Protein AF-A0A537TMB9-F1 (afdb_monomer_lite)

Foldseek 3Di:
DADQDVPQWFDDDDDQDPCQFVCVVPPPPGRDGDPVSVVVRVVVSVQRSCVVVDDVPDDDDDPDDDDDPPDWDKDWDWDADPVGTPDIDIDTGDDDDPVVVVVVVVVVVVVD

Sequence (112 aa):
MREPQVGTEGILQRIVTEELSADRWGNRGVHVLSTPGLAVLFEQASIEALQDFLEPGEFTVGTELHVHHLALLEFEVEARDEAGPVGKGSHVRAVLDRARFDRGVERRRIRG

Structure (mmCIF, N/CA/C/O backbone):
data_AF-A0A537TMB9-F1
#
_entry.id   AF-A0A537TMB9-F1
#
loop_
_atom_site.group_PDB
_atom_site.id
_atom_site.type_symbol
_atom_site.label_atom_id
_atom_site.label_alt_id
_atom_site.label_comp_id
_atom_site.label_asym_id
_atom_site.label_entity_id
_atom_site.label_seq_id
_atom_site.pdbx_PDB_ins_code
_atom_site.Cartn_x
_atom_site.Cartn_y
_atom_site.Cartn_z
_atom_site.occupancy
_atom_site.B_iso_or_equiv
_atom_site.auth_seq_id
_atom_site.auth_comp_id
_atom_site.auth_asym_id
_atom_site.auth_atom_id
_atom_site.pdbx_PDB_model_num
ATOM 1 N N . MET A 1 1 ? -14.278 -2.710 23.078 1.00 84.56 1 MET A N 1
ATOM 2 C CA . MET A 1 1 ? -14.724 -2.131 21.800 1.00 84.56 1 MET A CA 1
ATOM 3 C C . MET A 1 1 ? -16.159 -2.539 21.545 1.00 84.56 1 MET A C 1
ATOM 5 O O . MET A 1 1 ? -16.545 -3.646 21.921 1.00 84.56 1 MET A O 1
ATOM 9 N N . ARG A 1 2 ? -16.942 -1.666 20.916 1.00 90.81 2 ARG A N 1
ATOM 10 C CA . ARG A 1 2 ? -18.241 -2.019 20.332 1.00 90.81 2 ARG A CA 1
ATOM 11 C C . ARG A 1 2 ? -18.030 -2.843 19.061 1.00 90.81 2 ARG A C 1
ATOM 13 O O . ARG A 1 2 ? -16.983 -2.756 18.427 1.00 90.81 2 ARG A O 1
ATOM 20 N N . GLU A 1 3 ? -19.013 -3.662 18.706 1.00 89.94 3 GLU A N 1
ATOM 21 C CA . GLU A 1 3 ? -18.930 -4.524 17.524 1.00 89.94 3 GLU A CA 1
ATOM 22 C C . GLU A 1 3 ? -19.178 -3.710 16.236 1.00 89.94 3 GLU A C 1
ATOM 24 O O . GLU A 1 3 ? -20.210 -3.034 16.147 1.00 89.94 3 GLU A O 1
ATOM 29 N N . PRO A 1 4 ? -18.260 -3.744 15.247 1.00 89.31 4 PRO A N 1
ATOM 30 C CA . PRO A 1 4 ? -18.481 -3.133 13.940 1.00 89.31 4 PRO A CA 1
ATOM 31 C C . PRO A 1 4 ? -19.653 -3.781 13.206 1.00 89.31 4 PRO A C 1
ATOM 33 O O . PRO A 1 4 ? -19.835 -4.998 13.250 1.00 89.31 4 PRO A O 1
ATOM 36 N N . GLN A 1 5 ? -20.443 -2.978 12.497 1.00 89.94 5 GLN A N 1
ATOM 37 C CA . GLN A 1 5 ? -21.531 -3.510 11.682 1.00 89.94 5 GLN A CA 1
ATOM 38 C C . GLN A 1 5 ? -20.990 -4.053 10.354 1.00 89.94 5 GLN A C 1
ATOM 40 O O . GLN A 1 5 ? -19.991 -3.575 9.817 1.00 89.94 5 GLN A O 1
ATOM 45 N N . VAL A 1 6 ? -21.669 -5.051 9.783 1.00 89.44 6 VAL A N 1
ATOM 46 C CA . VAL A 1 6 ? -21.355 -5.511 8.423 1.00 89.44 6 VAL A CA 1
ATOM 47 C C . VAL A 1 6 ? -21.477 -4.327 7.462 1.00 89.44 6 VAL A C 1
ATOM 49 O O . VAL A 1 6 ? -22.523 -3.683 7.404 1.00 89.44 6 VAL A O 1
ATOM 52 N N . GLY A 1 7 ? -20.409 -4.062 6.708 1.00 86.81 7 GLY A N 1
ATOM 53 C CA . GLY A 1 7 ? -20.325 -2.922 5.794 1.00 86.81 7 GLY A CA 1
ATOM 54 C C . GLY A 1 7 ? -19.639 -1.682 6.372 1.00 86.81 7 GLY A C 1
ATOM 55 O O . GLY A 1 7 ? -19.539 -0.689 5.661 1.00 86.81 7 GLY A O 1
ATOM 56 N N . THR A 1 8 ? -19.143 -1.719 7.614 1.00 87.19 8 THR A N 1
ATOM 57 C CA . THR A 1 8 ? -18.223 -0.691 8.118 1.00 87.19 8 THR A CA 1
ATOM 58 C C . THR A 1 8 ? -17.003 -0.582 7.201 1.00 87.19 8 THR A C 1
ATOM 60 O O . THR A 1 8 ? -16.376 -1.588 6.865 1.00 87.19 8 THR A O 1
ATOM 63 N N . GLU A 1 9 ? -16.664 0.645 6.813 1.00 84.88 9 GLU A N 1
ATOM 64 C CA . GLU A 1 9 ? -15.587 0.942 5.875 1.00 84.88 9 GLU A CA 1
ATOM 65 C C . GLU A 1 9 ? -14.716 2.076 6.418 1.00 84.88 9 GLU A C 1
ATOM 67 O O . GLU A 1 9 ? -15.216 3.035 7.002 1.00 84.88 9 GLU A O 1
ATOM 72 N N . GLY A 1 10 ? -13.408 1.962 6.196 1.00 83.50 10 GLY A N 1
ATOM 73 C CA . GLY A 1 10 ? -12.461 3.060 6.332 1.00 83.50 10 GLY A CA 1
ATOM 74 C C . GLY A 1 10 ? -11.843 3.324 4.968 1.00 83.50 10 GLY A C 1
ATOM 75 O O . GLY A 1 10 ? -11.289 2.413 4.350 1.00 83.50 10 GLY A O 1
ATOM 76 N N . ILE A 1 11 ? -11.961 4.558 4.480 1.00 81.12 11 ILE A N 1
ATOM 77 C CA . ILE A 1 11 ? -11.450 4.951 3.166 1.00 81.12 11 ILE A CA 1
ATOM 78 C C . ILE A 1 11 ? -10.303 5.924 3.360 1.00 81.12 11 ILE A C 1
ATOM 80 O O . ILE A 1 11 ? -10.496 7.059 3.781 1.00 81.12 11 ILE A O 1
ATOM 84 N N . LEU A 1 12 ? -9.118 5.514 2.920 1.00 77.00 12 LEU A N 1
ATOM 85 C CA . LEU A 1 12 ? -7.941 6.362 2.953 1.00 77.00 12 LEU A CA 1
ATOM 86 C C . LEU A 1 12 ? -7.423 6.636 1.543 1.00 77.00 12 LEU A C 1
ATOM 88 O O . LEU A 1 12 ? -6.972 5.735 0.838 1.00 77.00 12 LEU A O 1
ATOM 92 N N . GLN A 1 13 ? -7.420 7.909 1.152 1.00 80.94 13 GLN A N 1
ATOM 93 C CA . GLN A 1 13 ? -6.790 8.376 -0.082 1.00 80.94 13 GLN A CA 1
ATOM 94 C C . GLN A 1 13 ? -5.595 9.264 0.243 1.00 80.94 13 GLN A C 1
ATOM 96 O O . GLN A 1 13 ? -5.698 10.198 1.043 1.00 80.94 13 GLN A O 1
ATOM 101 N N . ARG A 1 14 ? -4.445 8.982 -0.371 1.00 76.06 14 ARG A N 1
ATOM 102 C CA . ARG A 1 14 ? -3.212 9.751 -0.178 1.00 76.06 14 ARG A CA 1
ATOM 103 C C . ARG A 1 14 ? -2.437 9.868 -1.482 1.00 76.06 14 ARG A C 1
ATOM 105 O O . ARG A 1 14 ? -2.382 8.930 -2.273 1.00 76.06 14 ARG A O 1
ATOM 112 N N . ILE A 1 15 ? -1.806 11.022 -1.667 1.00 81.88 15 ILE A N 1
ATOM 113 C CA . ILE A 1 15 ? -0.782 11.215 -2.693 1.00 81.88 15 ILE A CA 1
ATOM 114 C C . ILE A 1 15 ? 0.496 10.537 -2.193 1.00 81.88 15 ILE A C 1
ATOM 116 O O . ILE A 1 15 ? 0.842 10.671 -1.019 1.00 81.88 15 ILE A O 1
ATOM 120 N N . VAL A 1 16 ? 1.189 9.803 -3.066 1.00 80.56 16 VAL A N 1
ATOM 121 C CA . VAL A 1 16 ? 2.452 9.146 -2.706 1.00 80.56 16 VAL A CA 1
ATOM 122 C C . VAL A 1 16 ? 3.510 10.213 -2.438 1.00 80.56 16 VAL A C 1
ATOM 124 O O . VAL A 1 16 ? 3.875 10.972 -3.334 1.00 80.56 16 VAL A O 1
ATOM 127 N N . THR A 1 17 ? 3.998 10.254 -1.204 1.00 86.06 17 THR A N 1
ATOM 128 C CA . THR A 1 17 ? 5.099 11.116 -0.770 1.00 86.06 17 THR A CA 1
ATOM 129 C C . THR A 1 17 ? 6.394 10.314 -0.628 1.00 86.06 17 THR A C 1
ATOM 131 O O . THR A 1 17 ? 6.405 9.085 -0.769 1.00 86.06 17 THR A O 1
ATOM 134 N N . GLU A 1 18 ? 7.504 10.994 -0.334 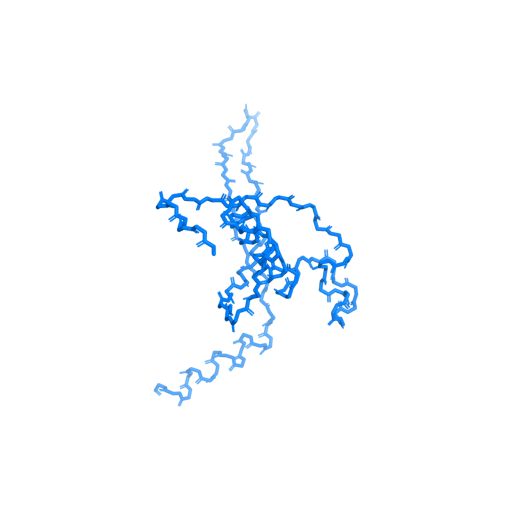1.00 88.00 18 GLU A N 1
ATOM 135 C CA . GLU A 1 18 ? 8.800 10.346 -0.115 1.00 88.00 18 GLU A CA 1
ATOM 136 C C . GLU A 1 18 ? 8.729 9.313 1.021 1.00 88.00 18 GLU A C 1
ATOM 138 O O . GLU A 1 18 ? 9.293 8.229 0.898 1.00 88.00 18 GLU A O 1
ATOM 143 N N . GLU A 1 19 ? 7.946 9.572 2.070 1.00 92.50 19 GLU A N 1
ATOM 144 C CA . GLU A 1 19 ? 7.781 8.690 3.231 1.00 92.50 19 GLU A CA 1
ATOM 145 C C . GLU A 1 19 ? 7.137 7.338 2.899 1.00 92.50 19 GLU A C 1
ATOM 147 O O . GLU A 1 19 ? 7.384 6.360 3.602 1.00 92.50 19 GLU A O 1
ATOM 152 N N . LEU A 1 20 ? 6.327 7.266 1.839 1.00 88.69 20 LEU A N 1
ATOM 153 C CA . LEU A 1 20 ? 5.663 6.035 1.388 1.00 88.69 20 LEU A CA 1
ATOM 154 C C . LEU A 1 20 ? 6.418 5.346 0.238 1.00 88.69 20 LEU A C 1
ATOM 156 O O . LEU A 1 20 ? 6.091 4.215 -0.155 1.00 88.69 20 LEU A O 1
ATOM 160 N N . SER A 1 21 ? 7.427 6.024 -0.309 1.00 86.56 21 SER A N 1
ATOM 161 C CA . SER A 1 21 ? 8.168 5.578 -1.483 1.00 86.56 21 SER A CA 1
ATOM 162 C C . SER A 1 21 ? 9.091 4.389 -1.201 1.00 86.56 21 SER A C 1
ATOM 164 O O . SER A 1 21 ? 9.459 4.102 -0.062 1.00 86.56 21 SER A O 1
ATOM 166 N N . ALA A 1 22 ? 9.488 3.676 -2.255 1.00 84.38 22 ALA A N 1
ATOM 167 C CA . ALA A 1 22 ? 10.450 2.581 -2.138 1.00 84.38 22 ALA A CA 1
ATOM 168 C C . ALA A 1 22 ? 11.866 3.061 -1.783 1.00 84.38 22 ALA A C 1
ATOM 170 O O . ALA A 1 22 ? 12.603 2.314 -1.130 1.00 84.38 22 ALA A O 1
ATOM 171 N N . ASP A 1 23 ? 12.225 4.287 -2.176 1.00 83.56 23 ASP A N 1
ATOM 172 C CA . ASP A 1 23 ? 13.506 4.931 -1.867 1.00 83.56 23 ASP A CA 1
ATOM 173 C C . ASP A 1 23 ? 13.760 5.008 -0.365 1.00 83.56 23 ASP A C 1
ATOM 175 O O . ASP A 1 23 ? 14.772 4.514 0.139 1.00 83.56 23 ASP A O 1
ATOM 179 N N . ARG A 1 24 ? 12.757 5.491 0.368 1.00 91.81 24 ARG A N 1
ATOM 180 C CA . ARG A 1 24 ? 12.777 5.594 1.824 1.00 91.81 24 ARG A CA 1
ATOM 181 C C . ARG A 1 24 ? 13.159 4.267 2.503 1.00 91.81 24 ARG A C 1
ATOM 183 O O . ARG A 1 24 ? 13.856 4.284 3.516 1.00 91.81 24 ARG A O 1
ATOM 190 N N . TRP A 1 25 ? 12.782 3.122 1.924 1.00 89.38 25 TRP A N 1
ATOM 191 C CA . TRP A 1 25 ? 13.104 1.778 2.433 1.00 89.38 25 TRP A CA 1
ATOM 192 C C . TRP A 1 25 ? 14.314 1.123 1.752 1.00 89.38 25 TRP A C 1
ATOM 194 O O . TRP A 1 25 ? 14.426 -0.102 1.708 1.00 89.38 25 TRP A O 1
ATOM 204 N N . GLY A 1 26 ? 15.235 1.932 1.228 1.00 87.31 26 GLY A N 1
ATOM 205 C CA . GLY A 1 26 ? 16.534 1.492 0.723 1.00 87.31 26 GLY A CA 1
ATOM 206 C C . GLY A 1 26 ? 16.608 1.262 -0.788 1.00 87.31 26 GLY A C 1
ATOM 207 O O . GLY A 1 26 ? 17.684 0.929 -1.284 1.00 87.31 26 GLY A O 1
ATOM 208 N N . ASN A 1 27 ? 15.524 1.471 -1.546 1.00 76.50 27 ASN A N 1
ATOM 209 C CA . ASN A 1 27 ? 15.545 1.366 -3.012 1.00 76.50 27 ASN A CA 1
ATOM 210 C C . ASN A 1 27 ? 15.910 2.715 -3.642 1.00 76.50 27 ASN A C 1
ATOM 212 O O . ASN A 1 27 ? 15.064 3.378 -4.241 1.00 76.50 27 ASN A O 1
ATOM 216 N N . ARG A 1 28 ? 17.168 3.130 -3.466 1.00 82.81 28 ARG A N 1
ATOM 217 C CA . ARG A 1 28 ? 17.628 4.494 -3.775 1.00 82.81 28 ARG A CA 1
ATOM 218 C C . ARG A 1 28 ? 17.205 4.994 -5.160 1.00 82.81 28 ARG A C 1
ATOM 220 O O . ARG A 1 28 ? 17.525 4.353 -6.159 1.00 82.81 28 ARG A O 1
ATOM 227 N N . GLY A 1 29 ? 16.521 6.140 -5.208 1.00 77.31 29 GLY A N 1
ATOM 228 C CA . GLY A 1 29 ? 16.019 6.769 -6.437 1.00 77.31 29 GLY A CA 1
ATOM 229 C C . GLY A 1 29 ? 14.702 6.202 -6.988 1.00 77.31 29 GLY A C 1
ATOM 230 O O . GLY A 1 29 ? 14.293 6.577 -8.087 1.00 77.31 29 GLY A O 1
ATOM 231 N N . VAL A 1 30 ? 14.029 5.290 -6.275 1.00 76.69 30 VAL A N 1
ATOM 232 C 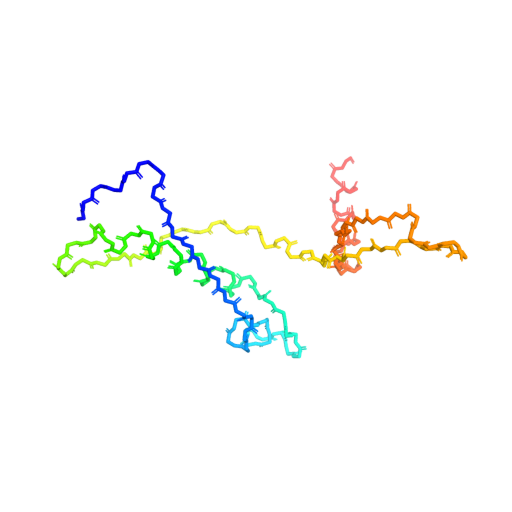CA . VAL A 1 30 ? 12.747 4.702 -6.701 1.00 76.69 30 VAL A CA 1
ATOM 233 C C . VAL A 1 30 ? 11.575 5.380 -5.978 1.00 76.69 30 VAL A C 1
ATOM 235 O O . VAL A 1 30 ? 11.181 4.996 -4.876 1.00 76.69 30 VAL A O 1
ATOM 238 N N . HIS A 1 31 ? 10.967 6.367 -6.636 1.00 81.00 31 HIS A N 1
ATOM 239 C CA . HIS A 1 31 ? 9.911 7.221 -6.070 1.00 81.00 31 HIS A CA 1
ATOM 240 C C . HIS A 1 31 ? 8.481 6.739 -6.387 1.00 81.00 31 HIS A C 1
ATOM 242 O O . HIS A 1 31 ? 7.623 7.521 -6.786 1.00 81.00 31 HIS A O 1
ATOM 248 N N . VAL A 1 32 ? 8.214 5.438 -6.230 1.00 82.06 32 VAL A N 1
ATOM 249 C CA . VAL A 1 32 ? 6.861 4.852 -6.351 1.00 82.06 32 VAL A CA 1
ATOM 250 C C . VAL A 1 32 ? 6.412 4.246 -5.025 1.00 82.06 32 VAL A C 1
ATOM 252 O O . VAL A 1 32 ? 7.252 3.957 -4.170 1.00 82.06 32 VAL A O 1
ATOM 255 N N . LEU A 1 33 ? 5.104 4.021 -4.859 1.00 84.75 33 LEU A N 1
ATOM 256 C CA . LEU A 1 33 ? 4.548 3.409 -3.650 1.00 84.75 33 LEU A CA 1
ATOM 257 C C . LEU A 1 33 ? 5.181 2.037 -3.390 1.00 84.75 33 LEU A C 1
ATOM 259 O O . LEU A 1 33 ? 5.141 1.136 -4.232 1.00 84.75 33 LEU A O 1
ATOM 263 N N 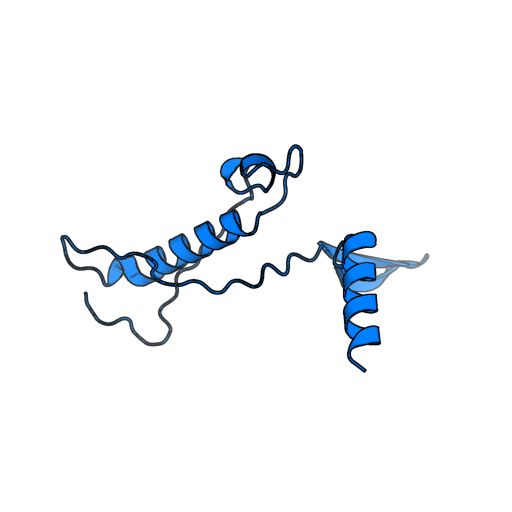. SER A 1 34 ? 5.746 1.874 -2.202 1.00 87.38 34 SER A N 1
ATOM 264 C CA . SER A 1 34 ? 6.397 0.634 -1.789 1.00 87.38 34 SER A CA 1
ATOM 265 C C . SER A 1 34 ? 5.418 -0.357 -1.164 1.00 87.38 34 SER A C 1
ATOM 267 O O . SER A 1 34 ? 4.366 0.037 -0.668 1.00 87.38 34 SER A O 1
ATOM 269 N N . THR A 1 35 ? 5.779 -1.645 -1.119 1.00 88.75 35 THR A N 1
ATOM 270 C CA . THR A 1 35 ? 4.983 -2.646 -0.386 1.00 88.75 35 THR A CA 1
ATOM 271 C C . THR A 1 35 ? 4.801 -2.271 1.091 1.00 88.75 35 THR A C 1
ATOM 273 O O . THR A 1 35 ? 3.669 -2.346 1.565 1.00 88.75 35 THR A O 1
ATOM 276 N N . PRO A 1 36 ? 5.835 -1.817 1.833 1.00 92.12 36 PRO A N 1
ATOM 277 C CA . PRO A 1 36 ? 5.618 -1.370 3.206 1.00 92.12 36 PRO A CA 1
ATOM 278 C C . PRO A 1 36 ? 4.800 -0.072 3.283 1.00 92.12 36 PRO A C 1
ATOM 280 O O . PRO A 1 36 ? 4.013 0.084 4.206 1.00 92.12 36 PRO A O 1
ATOM 283 N N . GLY A 1 37 ? 4.911 0.830 2.301 1.00 91.56 37 GLY A N 1
ATOM 284 C CA . GLY A 1 37 ? 4.031 1.999 2.193 1.00 91.56 37 GLY A CA 1
ATOM 285 C C . GLY A 1 37 ? 2.560 1.608 2.011 1.00 91.56 37 GLY A C 1
ATOM 286 O O . GLY A 1 37 ? 1.696 2.160 2.682 1.00 91.56 37 GLY A O 1
ATOM 287 N N . LEU A 1 38 ? 2.268 0.607 1.175 1.00 90.38 38 LEU A N 1
ATOM 288 C CA . LEU A 1 38 ? 0.917 0.062 1.024 1.00 90.38 38 LEU A CA 1
ATOM 289 C C . LEU A 1 38 ? 0.409 -0.579 2.325 1.00 90.38 38 LEU A C 1
ATOM 291 O O . LEU A 1 38 ? -0.742 -0.369 2.694 1.00 90.38 38 LEU A O 1
ATOM 295 N N . ALA A 1 39 ? 1.268 -1.305 3.048 1.00 92.31 39 ALA A N 1
ATOM 296 C CA . ALA A 1 39 ? 0.918 -1.868 4.352 1.00 92.31 39 ALA A CA 1
ATOM 297 C C . ALA A 1 39 ? 0.543 -0.779 5.372 1.00 92.31 39 ALA A C 1
ATOM 299 O O . ALA A 1 39 ? -0.453 -0.921 6.075 1.00 92.31 39 ALA A O 1
ATOM 300 N N . VAL A 1 40 ? 1.284 0.336 5.401 1.00 92.44 40 VAL A N 1
ATOM 301 C CA . VAL A 1 40 ? 0.952 1.502 6.238 1.00 92.44 40 VAL A CA 1
ATOM 302 C C . VAL A 1 40 ? -0.424 2.072 5.881 1.00 92.44 40 VAL A C 1
ATOM 304 O O . VAL A 1 40 ? -1.198 2.387 6.781 1.00 92.44 40 VAL A O 1
ATOM 307 N N . LEU A 1 41 ? -0.751 2.182 4.590 1.00 90.69 41 LEU A N 1
ATOM 308 C CA . LEU A 1 41 ? -2.056 2.691 4.155 1.00 90.69 41 LEU A CA 1
ATOM 309 C C . LEU A 1 41 ? -3.208 1.758 4.560 1.00 90.69 41 LEU A C 1
ATOM 311 O O . LEU A 1 41 ? -4.248 2.244 4.999 1.00 90.69 41 LEU A O 1
ATOM 315 N N . PHE A 1 42 ? -3.027 0.438 4.458 1.00 93.00 42 PHE A N 1
ATOM 316 C CA . PHE A 1 42 ? -4.031 -0.538 4.901 1.00 93.00 42 PHE A CA 1
ATOM 317 C C . PHE A 1 42 ? -4.254 -0.508 6.412 1.00 93.00 42 PHE A C 1
ATOM 319 O O . PHE A 1 42 ? -5.402 -0.553 6.855 1.00 93.00 42 PHE A O 1
ATOM 326 N N . GLU A 1 43 ? -3.186 -0.375 7.199 1.00 95.12 43 GLU A N 1
ATOM 327 C CA . GLU A 1 43 ? -3.298 -0.230 8.652 1.00 95.12 43 GLU A CA 1
ATOM 328 C C . GLU A 1 43 ? -4.082 1.040 9.013 1.00 95.12 43 GLU A C 1
ATOM 330 O O . GLU A 1 43 ? -5.032 0.990 9.788 1.00 95.12 43 GLU A O 1
ATOM 335 N N . GLN A 1 44 ? -3.746 2.178 8.396 1.00 92.69 44 GLN A N 1
ATOM 336 C CA . GLN A 1 44 ? -4.421 3.452 8.656 1.00 92.69 44 GLN A CA 1
ATOM 337 C C . GLN A 1 44 ? -5.904 3.426 8.267 1.00 92.69 44 GLN A C 1
ATOM 339 O O . GLN A 1 44 ? -6.735 3.890 9.043 1.00 92.69 44 GLN A O 1
ATOM 344 N N . ALA A 1 45 ? -6.245 2.848 7.112 1.00 90.50 45 ALA A N 1
ATOM 345 C CA . ALA A 1 45 ? -7.638 2.675 6.701 1.00 90.50 45 ALA A CA 1
ATOM 346 C C . ALA A 1 45 ? -8.412 1.760 7.669 1.00 90.50 45 ALA A C 1
ATOM 348 O O . ALA A 1 45 ? -9.563 2.034 7.997 1.00 90.50 45 ALA A O 1
ATOM 349 N N . SER A 1 46 ? -7.772 0.702 8.175 1.00 91.81 46 SER A N 1
ATOM 350 C CA . SER A 1 46 ? -8.384 -0.213 9.149 1.00 91.81 46 SER A CA 1
ATOM 351 C C . SER A 1 46 ? -8.621 0.463 10.502 1.00 91.81 46 SER A C 1
ATOM 353 O O . SER A 1 46 ? -9.667 0.261 11.113 1.00 91.81 46 SER A O 1
ATOM 355 N N . ILE A 1 47 ? -7.685 1.304 10.956 1.00 92.31 47 ILE A N 1
ATOM 356 C CA . ILE A 1 47 ? -7.861 2.130 12.158 1.00 92.31 47 ILE A CA 1
ATOM 357 C C . ILE A 1 47 ? -9.033 3.095 11.964 1.00 92.31 47 ILE A C 1
ATOM 359 O O . ILE A 1 47 ? -9.895 3.177 12.834 1.00 92.31 47 ILE A O 1
ATOM 363 N N . GLU A 1 48 ? -9.098 3.784 10.821 1.00 90.06 48 GLU A N 1
ATOM 364 C CA . GLU A 1 48 ? -10.185 4.718 10.506 1.00 90.06 48 GLU A CA 1
ATOM 365 C C . GLU A 1 48 ? -11.554 4.024 10.524 1.00 90.06 48 GLU A C 1
ATOM 367 O O . GLU A 1 48 ? -12.493 4.546 11.119 1.00 90.06 48 GLU A O 1
ATOM 372 N N . ALA A 1 49 ? -11.645 2.803 9.986 1.00 91.69 49 ALA A N 1
ATOM 373 C CA . ALA A 1 49 ? -12.866 1.996 10.020 1.00 91.69 49 ALA A CA 1
ATOM 374 C C . ALA A 1 49 ? -13.329 1.650 11.449 1.00 91.69 49 ALA A C 1
ATOM 376 O O . ALA A 1 49 ? -14.524 1.513 11.709 1.00 91.69 49 ALA A O 1
ATOM 377 N N . LEU A 1 50 ? -12.385 1.467 12.376 1.00 93.25 50 LEU A N 1
ATOM 378 C CA . LEU A 1 50 ? -12.657 1.006 13.739 1.00 93.25 50 LEU A CA 1
ATOM 379 C C . LEU A 1 50 ? -12.737 2.140 14.763 1.00 93.25 50 LEU A C 1
ATOM 381 O O . LEU A 1 50 ? -13.205 1.902 15.876 1.00 93.25 50 LEU A O 1
ATOM 385 N N . GLN A 1 51 ? -12.314 3.354 14.407 1.00 90.06 51 GLN A N 1
ATOM 386 C CA . GLN A 1 51 ? -12.157 4.476 15.334 1.00 90.06 51 GLN A CA 1
ATOM 387 C C . GLN A 1 51 ? -13.436 4.764 16.133 1.00 90.06 51 GLN A C 1
ATOM 389 O O . GLN A 1 51 ? -13.377 4.938 17.350 1.00 90.06 51 GLN A O 1
ATOM 394 N N . ASP A 1 52 ? -14.596 4.736 15.472 1.00 91.94 52 ASP A N 1
ATOM 395 C CA . ASP A 1 52 ? -15.898 5.016 16.092 1.00 91.94 52 ASP A CA 1
ATOM 396 C C . ASP A 1 52 ? -16.422 3.882 16.987 1.00 91.94 52 ASP A C 1
ATOM 398 O O . ASP A 1 52 ? -17.435 4.049 17.674 1.00 91.94 52 ASP A O 1
ATOM 402 N N . PHE A 1 53 ? -15.740 2.735 17.005 1.00 94.25 53 PHE A N 1
ATOM 403 C CA . PHE A 1 53 ? -16.092 1.548 17.785 1.00 94.25 53 PHE A CA 1
ATOM 404 C C . PHE A 1 53 ? -15.196 1.351 19.014 1.00 94.25 53 PHE A C 1
ATOM 406 O O . PHE A 1 53 ? -15.486 0.493 19.852 1.00 94.25 53 PHE A O 1
ATOM 413 N N . LEU A 1 54 ? -14.131 2.140 19.151 1.00 94.06 54 LEU A N 1
ATOM 414 C CA . LEU A 1 54 ? -13.248 2.097 20.313 1.00 94.06 54 LEU A CA 1
ATOM 415 C C . LEU A 1 54 ? -13.865 2.850 21.494 1.00 94.06 54 LEU A C 1
ATOM 417 O O . LEU A 1 54 ? -14.418 3.940 21.346 1.00 94.06 54 LEU A O 1
ATOM 421 N N . GLU A 1 55 ? -13.770 2.257 22.681 1.00 95.38 55 GLU A N 1
ATOM 422 C CA . GLU A 1 55 ? -14.135 2.919 23.931 1.00 95.38 55 GLU A CA 1
ATOM 423 C C . GLU A 1 55 ? -12.979 3.796 24.442 1.00 95.38 55 GLU A C 1
ATOM 425 O O . GLU A 1 55 ? -11.820 3.600 24.056 1.00 95.38 55 GLU A O 1
ATOM 430 N N . PRO A 1 56 ? -13.244 4.766 25.337 1.00 94.88 56 PRO A N 1
ATOM 431 C CA . PRO A 1 56 ? -12.187 5.576 25.928 1.00 94.88 56 PRO A CA 1
ATOM 432 C C . PRO A 1 56 ? -11.080 4.714 26.556 1.00 94.88 56 PRO A C 1
ATOM 434 O O . PRO A 1 56 ? -11.324 3.937 27.476 1.00 94.88 56 PRO A O 1
ATOM 437 N N . GLY A 1 57 ? -9.849 4.886 26.068 1.00 95.25 57 GLY A N 1
ATOM 438 C CA . GLY A 1 57 ? -8.675 4.136 26.525 1.00 95.25 57 GLY A CA 1
ATOM 439 C C . GLY A 1 57 ? -8.358 2.870 25.722 1.00 95.25 57 GLY A C 1
ATOM 440 O O . GLY A 1 57 ? -7.341 2.236 25.997 1.00 95.25 57 GLY A O 1
ATOM 441 N N . GLU A 1 58 ? -9.168 2.514 24.724 1.00 96.00 58 GLU A N 1
ATOM 442 C CA . GLU A 1 58 ? -8.887 1.399 23.818 1.00 96.00 58 GLU A CA 1
ATOM 443 C C . GLU A 1 58 ? -8.104 1.837 22.574 1.00 96.00 58 GLU A C 1
ATOM 445 O O . GLU A 1 58 ? -8.207 2.969 22.103 1.00 96.00 58 GLU A O 1
ATOM 450 N N . PHE A 1 59 ? -7.321 0.908 22.031 1.00 93.62 59 PHE A N 1
ATOM 451 C CA . PHE A 1 59 ? -6.593 1.050 20.774 1.00 93.62 59 PHE A CA 1
ATOM 452 C C . PHE A 1 59 ? -6.439 -0.322 20.112 1.00 93.62 59 PHE A C 1
ATOM 454 O O . PHE A 1 59 ? -6.566 -1.359 20.767 1.00 93.62 59 PHE A O 1
ATOM 461 N N . THR A 1 60 ? -6.148 -0.331 18.815 1.00 94.00 60 THR A N 1
ATOM 462 C CA . THR A 1 60 ? -5.901 -1.553 18.042 1.00 94.00 60 THR A CA 1
ATOM 463 C C . THR A 1 60 ? -4.438 -1.652 17.637 1.00 94.00 60 THR A C 1
ATOM 465 O O . THR A 1 60 ? -3.730 -0.650 17.550 1.00 94.00 60 THR A O 1
ATOM 468 N N . VAL A 1 61 ? -3.993 -2.874 17.357 1.00 95.31 61 VAL A N 1
ATOM 469 C CA . VAL A 1 61 ? -2.723 -3.146 16.682 1.00 95.31 61 VAL A CA 1
ATOM 470 C C . VAL A 1 61 ? -2.956 -4.181 15.588 1.00 95.31 61 VAL A C 1
ATOM 472 O O . VAL A 1 61 ? -3.646 -5.174 15.825 1.00 95.31 61 VAL A O 1
ATOM 475 N N . GLY A 1 62 ? -2.375 -3.976 14.408 1.00 93.12 62 GLY A N 1
ATOM 476 C CA . GLY A 1 62 ? -2.308 -5.006 13.378 1.00 93.12 62 GLY A CA 1
ATOM 477 C C . GLY A 1 62 ? -1.497 -6.214 13.856 1.00 93.12 62 GLY A C 1
ATOM 478 O O . GLY A 1 62 ? -0.355 -6.081 14.298 1.00 93.12 62 GLY A O 1
ATOM 479 N N . THR A 1 63 ? -2.084 -7.408 13.782 1.00 94.69 63 THR A N 1
ATOM 480 C CA . THR A 1 63 ? -1.428 -8.669 14.179 1.00 94.69 63 THR A CA 1
ATOM 481 C C . THR A 1 63 ? -0.959 -9.489 12.982 1.00 94.69 63 THR A C 1
ATOM 483 O O . THR A 1 63 ? -0.002 -10.254 13.093 1.00 94.69 63 THR A O 1
ATOM 486 N N . GLU A 1 64 ? -1.608 -9.320 11.832 1.00 94.19 64 GLU A N 1
ATOM 487 C CA . GLU A 1 64 ? -1.327 -10.046 10.602 1.00 94.19 64 GLU A CA 1
ATOM 488 C C . GLU A 1 64 ? -1.778 -9.220 9.397 1.00 94.19 64 GLU A C 1
ATOM 490 O O . GLU A 1 64 ? -2.825 -8.576 9.424 1.00 94.19 64 GLU A O 1
ATOM 495 N N . LEU A 1 65 ? -0.990 -9.250 8.324 1.00 88.81 65 LEU A N 1
ATOM 496 C CA . LEU A 1 65 ? -1.328 -8.586 7.075 1.00 88.81 65 LEU A CA 1
ATOM 497 C C . LEU A 1 65 ? -0.799 -9.405 5.896 1.00 88.81 65 LEU A C 1
ATOM 499 O O . LEU A 1 65 ? 0.399 -9.672 5.798 1.00 88.81 65 LEU A O 1
ATOM 503 N N . HIS A 1 66 ? -1.689 -9.759 4.971 1.00 87.50 66 HIS A N 1
ATOM 504 C CA . HIS A 1 66 ? -1.336 -10.398 3.702 1.00 87.50 66 HIS A CA 1
ATOM 505 C C . HIS A 1 66 ? -1.563 -9.414 2.566 1.00 87.50 66 HIS A C 1
ATOM 507 O O . HIS A 1 66 ? -2.697 -9.051 2.266 1.00 87.50 66 HIS A O 1
ATOM 513 N N . VAL A 1 67 ? -0.477 -8.984 1.922 1.00 79.50 67 VAL A N 1
ATOM 514 C CA . VAL A 1 67 ? -0.537 -8.001 0.835 1.00 79.50 67 VAL A CA 1
ATOM 515 C C . VAL A 1 67 ? 0.045 -8.585 -0.437 1.00 79.50 67 VAL A C 1
ATOM 517 O O . VAL A 1 67 ? 1.217 -8.960 -0.500 1.00 79.50 67 VAL A O 1
ATOM 520 N N . HIS A 1 68 ? -0.754 -8.557 -1.497 1.00 76.44 68 HIS A N 1
ATOM 521 C CA . HIS A 1 68 ? -0.251 -8.656 -2.856 1.00 76.44 68 HIS A CA 1
ATOM 522 C C . HIS A 1 68 ? -0.083 -7.239 -3.402 1.00 76.44 68 HIS A C 1
ATOM 524 O O . HIS A 1 68 ? -1.051 -6.600 -3.806 1.00 76.44 68 HIS A O 1
ATOM 530 N N . HIS A 1 69 ? 1.151 -6.727 -3.396 1.00 77.38 69 HIS A N 1
ATOM 531 C CA . HIS A 1 69 ? 1.451 -5.429 -4.004 1.00 77.38 69 HIS A CA 1
ATOM 532 C C . HIS A 1 69 ? 1.540 -5.604 -5.518 1.00 77.38 69 HIS A C 1
ATOM 534 O O . HIS A 1 69 ? 2.586 -5.969 -6.055 1.00 77.38 69 HIS A O 1
ATOM 540 N N . LEU A 1 70 ? 0.401 -5.444 -6.189 1.00 70.19 70 LEU A N 1
ATOM 541 C CA . LEU A 1 70 ? 0.250 -5.744 -7.611 1.00 70.19 70 LEU A CA 1
ATOM 542 C C . LEU A 1 70 ? 0.735 -4.620 -8.527 1.00 70.19 70 LEU A C 1
ATOM 544 O O . LEU A 1 70 ? 0.667 -4.824 -9.727 1.00 70.19 70 LEU A O 1
ATOM 548 N N . ALA A 1 71 ? 1.193 -3.480 -7.990 1.00 63.59 71 ALA A N 1
ATOM 549 C CA . ALA A 1 71 ? 1.372 -2.202 -8.689 1.00 63.59 71 ALA A CA 1
ATOM 550 C C . ALA A 1 71 ? 1.751 -2.335 -10.179 1.00 63.59 71 ALA A C 1
ATOM 552 O O . ALA A 1 71 ? 2.910 -2.524 -10.558 1.00 63.59 71 ALA A O 1
ATOM 553 N N . LEU A 1 72 ? 0.709 -2.238 -11.003 1.00 63.16 72 LEU A N 1
ATOM 554 C CA . LEU A 1 72 ? 0.747 -2.160 -12.449 1.00 63.16 72 LEU A CA 1
ATOM 555 C C . LEU A 1 72 ? 0.753 -0.673 -12.844 1.00 63.16 72 LEU A C 1
ATOM 557 O O . LEU A 1 72 ? 0.155 0.161 -12.172 1.00 63.16 72 LEU A O 1
ATOM 561 N N . LEU A 1 73 ? 1.427 -0.340 -13.937 1.00 58.06 73 LEU A N 1
ATOM 562 C CA . LEU A 1 73 ? 1.302 0.929 -14.639 1.00 58.06 73 LEU A CA 1
ATOM 563 C C . LEU A 1 73 ? -0.025 0.932 -15.407 1.00 58.06 73 LEU A C 1
ATOM 565 O O . LEU A 1 73 ? -0.217 0.085 -16.281 1.00 58.06 73 LEU A O 1
ATOM 569 N N . GLU A 1 74 ? -0.916 1.869 -15.104 1.00 61.88 74 GLU A N 1
ATOM 570 C CA . GLU A 1 74 ? -2.176 2.064 -15.826 1.00 61.88 74 GLU A CA 1
ATOM 571 C C . GLU A 1 74 ? -2.076 3.280 -16.755 1.00 61.88 74 GLU A C 1
ATOM 573 O O . GLU A 1 74 ? -1.581 4.339 -16.370 1.00 61.88 74 GLU A O 1
ATOM 578 N N . PHE A 1 75 ? -2.507 3.104 -18.001 1.00 60.62 75 PHE A N 1
ATOM 579 C CA . PHE A 1 75 ? -2.483 4.107 -19.059 1.00 60.62 75 PHE A CA 1
ATOM 580 C C . PHE A 1 75 ? -3.896 4.333 -19.577 1.00 60.62 75 PHE A C 1
ATOM 582 O O . PHE A 1 75 ? -4.578 3.372 -19.919 1.00 60.62 75 PHE A O 1
ATOM 589 N N . GLU A 1 76 ? -4.289 5.590 -19.745 1.00 60.72 76 GLU A N 1
ATOM 590 C CA . GLU A 1 76 ? -5.412 5.954 -20.608 1.00 60.72 76 GLU A CA 1
ATOM 591 C C . GLU A 1 76 ? -4.920 6.016 -22.058 1.00 60.72 76 GLU A C 1
ATOM 593 O O . GLU A 1 76 ? -3.908 6.655 -22.357 1.00 60.72 76 GLU A O 1
ATOM 598 N N . VAL A 1 77 ? -5.611 5.328 -22.965 1.00 74.44 77 VAL A N 1
ATOM 599 C CA . VAL A 1 77 ? -5.228 5.210 -24.374 1.00 74.44 77 VAL A CA 1
ATOM 600 C C . VAL A 1 77 ? -6.358 5.732 -25.249 1.00 74.44 77 VAL A C 1
ATOM 602 O O . VAL A 1 77 ? -7.519 5.369 -25.076 1.00 74.44 77 VAL A O 1
ATOM 605 N N . GLU A 1 78 ? -6.006 6.555 -26.234 1.00 85.56 78 GLU A N 1
ATOM 606 C CA . GLU A 1 78 ? -6.933 7.074 -27.234 1.00 85.56 78 GLU A CA 1
ATOM 607 C C . GLU A 1 78 ? -6.334 6.926 -28.637 1.00 85.56 78 GLU A C 1
ATOM 609 O O . GLU A 1 78 ? -5.221 7.382 -28.901 1.00 85.56 78 GLU A O 1
ATOM 614 N N . ALA A 1 79 ? -7.082 6.291 -29.539 1.00 77.50 79 ALA A N 1
ATOM 615 C CA . ALA A 1 79 ? -6.752 6.176 -30.955 1.00 77.50 79 ALA A CA 1
ATOM 616 C C . ALA A 1 79 ? -7.466 7.277 -31.751 1.00 77.50 79 ALA A C 1
ATOM 618 O O . ALA A 1 79 ? -8.631 7.572 -31.480 1.00 77.50 79 ALA A O 1
ATOM 619 N N . ARG A 1 80 ? -6.785 7.874 -32.739 1.00 93.12 80 ARG A N 1
ATOM 620 C CA . ARG A 1 80 ? -7.304 8.959 -33.591 1.00 93.12 80 ARG A CA 1
ATOM 621 C C . ARG A 1 80 ? -6.935 8.740 -35.061 1.00 93.12 80 ARG A C 1
ATOM 623 O O . ARG A 1 80 ? -5.860 8.213 -35.338 1.00 93.12 80 ARG A O 1
ATOM 630 N N . ASP A 1 81 ? -7.796 9.196 -35.965 1.00 89.69 81 ASP A N 1
ATOM 631 C CA . ASP A 1 81 ? -7.542 9.354 -37.400 1.00 89.69 81 ASP A CA 1
ATOM 632 C C . ASP A 1 81 ? -7.753 10.823 -37.835 1.00 89.69 81 ASP A C 1
ATOM 634 O O . ASP A 1 81 ? -7.866 11.718 -36.993 1.00 89.69 81 ASP A O 1
ATOM 638 N N . GLU A 1 82 ? -7.771 11.088 -39.146 1.00 86.12 82 GLU A N 1
ATOM 639 C CA . GLU A 1 82 ? -7.946 12.437 -39.710 1.00 86.12 82 GLU A CA 1
ATOM 640 C C . GLU A 1 82 ? -9.324 13.058 -39.410 1.00 86.12 82 GLU A C 1
ATOM 642 O O . GLU A 1 82 ? -9.461 14.281 -39.424 1.00 86.12 82 GLU A O 1
ATOM 647 N N . ALA A 1 83 ? -10.337 12.238 -39.116 1.00 92.62 83 ALA A N 1
ATOM 648 C CA . ALA A 1 83 ? -11.684 12.683 -38.775 1.00 92.62 83 ALA A CA 1
ATOM 649 C C . ALA A 1 83 ? -11.889 12.851 -37.258 1.00 92.62 83 ALA A C 1
ATOM 651 O O . ALA A 1 83 ? -12.797 13.577 -36.844 1.00 92.62 83 ALA A O 1
ATOM 652 N N . GLY A 1 84 ? -11.049 12.232 -36.418 1.00 76.00 84 GLY A N 1
ATOM 653 C CA . GLY A 1 84 ? -11.044 12.446 -34.970 1.00 76.00 84 GLY A CA 1
ATOM 654 C C . GLY A 1 84 ? -10.760 11.187 -34.142 1.00 76.00 84 GLY A C 1
ATOM 655 O O . GLY A 1 84 ? -10.089 10.271 -34.609 1.00 76.00 84 GLY A O 1
ATOM 656 N N . PRO A 1 85 ? -11.207 11.135 -32.868 1.00 87.88 85 PRO A N 1
ATOM 657 C CA . PRO A 1 85 ? -11.055 9.955 -32.017 1.00 87.88 85 PRO A CA 1
ATOM 658 C C . PRO A 1 85 ? -11.819 8.747 -32.558 1.00 87.88 85 PRO A C 1
ATOM 660 O O . PRO A 1 85 ? -13.030 8.801 -32.749 1.00 87.88 85 PRO A O 1
ATOM 663 N N . VAL A 1 86 ? -11.102 7.641 -32.728 1.00 92.62 86 VAL A N 1
ATOM 664 C CA . VAL A 1 86 ? -11.615 6.361 -33.236 1.00 92.62 86 VAL A CA 1
ATOM 665 C C . VAL A 1 86 ? -11.908 5.387 -32.087 1.00 92.62 86 VAL A C 1
ATOM 667 O O . VAL A 1 86 ? -12.758 4.511 -32.218 1.00 92.62 86 VAL A O 1
ATOM 670 N N . GLY A 1 87 ? -11.257 5.543 -30.928 1.00 78.06 87 GLY A N 1
ATOM 671 C CA . GLY A 1 87 ? -11.529 4.716 -29.747 1.00 78.06 87 GLY A CA 1
ATOM 672 C C . GLY A 1 87 ? -10.758 5.149 -28.502 1.00 78.06 87 GLY A C 1
ATOM 673 O O . GLY A 1 87 ? -9.728 5.811 -28.610 1.00 78.06 87 GLY A O 1
ATOM 674 N N . LYS A 1 88 ? -11.259 4.769 -27.320 1.00 80.94 88 LYS A N 1
ATOM 675 C CA . LYS A 1 88 ? -10.625 5.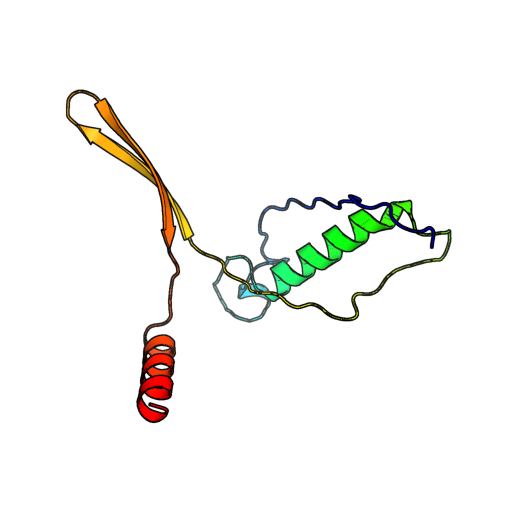014 -26.013 1.00 80.94 88 LYS A CA 1
ATOM 676 C C . LYS A 1 88 ? -10.692 3.771 -25.127 1.00 80.94 88 LYS A C 1
ATOM 678 O O . LYS A 1 88 ? -11.615 2.972 -25.276 1.00 80.94 88 LYS A O 1
ATOM 683 N N . GLY A 1 89 ? -9.762 3.642 -24.190 1.00 75.31 89 GLY A N 1
ATOM 684 C CA . GLY A 1 89 ? -9.801 2.633 -23.131 1.00 75.31 89 GLY A CA 1
ATOM 685 C C . GLY A 1 89 ? -8.593 2.729 -22.205 1.00 75.31 89 GLY A C 1
ATOM 686 O O . GLY A 1 89 ? -7.640 3.445 -22.506 1.00 75.31 89 GLY A O 1
ATOM 687 N N . SER A 1 90 ? -8.610 1.979 -21.105 1.00 58.97 90 SER A N 1
ATOM 688 C CA . SER A 1 90 ? -7.473 1.880 -20.193 1.00 58.97 90 SER A CA 1
ATOM 689 C C . SER A 1 90 ? -6.623 0.640 -20.486 1.00 58.97 90 SER A C 1
ATOM 691 O O . SER A 1 90 ? -7.091 -0.371 -21.019 1.00 58.97 90 SER A O 1
ATOM 693 N N . HIS A 1 91 ? -5.333 0.718 -20.174 1.00 55.28 91 HIS A N 1
ATOM 694 C CA . HIS A 1 91 ? -4.379 -0.353 -20.411 1.00 55.28 91 HIS A CA 1
ATOM 695 C C . HIS A 1 91 ? -3.406 -0.494 -19.250 1.00 55.28 91 HIS A C 1
ATOM 697 O O . HIS A 1 91 ? -2.731 0.453 -18.862 1.00 55.28 91 HIS A O 1
ATOM 703 N N . VAL A 1 92 ? -3.289 -1.716 -18.739 1.00 64.81 92 VAL A N 1
ATOM 704 C CA . VAL A 1 92 ? -2.534 -2.014 -17.526 1.00 64.81 92 VAL A CA 1
ATOM 705 C C . VAL A 1 92 ? -1.291 -2.855 -17.858 1.00 64.81 92 VAL A C 1
ATOM 707 O O . VAL A 1 92 ? -1.342 -3.799 -18.654 1.00 64.81 92 VAL A O 1
ATOM 710 N N . ARG A 1 93 ? -0.133 -2.501 -17.290 1.00 55.91 93 ARG A N 1
ATOM 711 C CA . ARG A 1 93 ? 1.181 -3.108 -17.578 1.00 55.91 93 ARG A CA 1
ATOM 712 C C . ARG A 1 93 ? 1.951 -3.363 -16.285 1.00 55.91 93 ARG A C 1
ATOM 714 O O . ARG A 1 93 ? 1.928 -2.536 -15.394 1.00 55.91 93 ARG A O 1
ATOM 721 N N . ALA A 1 94 ? 2.723 -4.440 -16.195 1.00 68.75 94 ALA A N 1
ATOM 722 C CA . ALA A 1 94 ? 3.688 -4.626 -15.106 1.00 68.75 94 ALA A CA 1
ATOM 723 C C . ALA A 1 94 ? 5.113 -4.470 -15.642 1.00 68.75 94 ALA A C 1
ATOM 725 O O . ALA A 1 94 ? 5.441 -5.034 -16.689 1.00 68.75 94 ALA A O 1
ATOM 726 N N . VAL A 1 95 ? 5.977 -3.764 -14.910 1.00 62.28 95 VAL A N 1
ATOM 727 C CA . VAL A 1 95 ? 7.423 -3.805 -15.166 1.00 62.28 95 VAL A CA 1
ATOM 728 C C . VAL A 1 95 ? 7.989 -4.994 -14.409 1.00 62.28 95 VAL A C 1
ATOM 730 O O . VAL A 1 95 ? 7.963 -5.039 -13.181 1.00 62.28 95 VAL A O 1
ATOM 733 N N . LEU A 1 96 ? 8.484 -5.978 -15.151 1.00 67.44 96 LEU A N 1
ATOM 734 C CA . LEU A 1 96 ? 9.089 -7.172 -14.578 1.00 67.44 96 LEU A CA 1
ATOM 735 C C . LEU A 1 96 ? 10.601 -7.131 -14.775 1.00 67.44 96 LEU A C 1
ATOM 737 O O . LEU A 1 96 ? 11.086 -6.882 -15.878 1.00 67.44 96 LEU A O 1
ATOM 741 N N . ASP A 1 97 ? 11.346 -7.443 -13.715 1.00 76.12 97 ASP A N 1
ATOM 742 C CA . ASP A 1 97 ? 12.786 -7.670 -13.817 1.00 76.12 97 ASP A CA 1
ATOM 743 C C . ASP A 1 97 ? 13.058 -8.929 -14.655 1.00 76.12 97 ASP A C 1
ATOM 745 O O . ASP A 1 97 ? 12.644 -10.037 -14.293 1.00 76.12 97 ASP A O 1
ATOM 749 N N . ARG A 1 98 ? 13.763 -8.754 -15.780 1.00 67.94 98 ARG A N 1
ATOM 750 C CA . ARG A 1 98 ? 14.043 -9.819 -16.757 1.00 67.94 98 ARG A CA 1
ATOM 751 C C . ARG A 1 98 ? 14.756 -11.000 -16.105 1.00 67.94 98 ARG A C 1
ATOM 753 O O . ARG A 1 98 ? 14.324 -12.139 -16.264 1.00 67.94 98 ARG A O 1
ATOM 760 N N . ALA A 1 99 ? 15.797 -10.730 -15.318 1.00 73.50 99 ALA A N 1
ATOM 761 C CA . ALA A 1 99 ? 16.630 -11.767 -14.724 1.00 73.50 99 ALA A CA 1
ATOM 762 C C . ALA A 1 99 ? 15.870 -12.580 -13.658 1.00 73.50 99 ALA A C 1
ATOM 764 O O . ALA A 1 99 ? 15.998 -13.803 -13.586 1.00 73.50 99 ALA A O 1
ATOM 765 N N . ARG A 1 100 ? 15.048 -11.928 -12.830 1.00 67.31 100 ARG A N 1
ATOM 766 C CA . ARG A 1 100 ? 14.164 -12.571 -11.848 1.00 67.31 100 ARG A CA 1
ATOM 767 C C . ARG A 1 100 ? 13.072 -13.378 -12.532 1.00 67.31 100 ARG A C 1
ATOM 769 O O . ARG A 1 100 ? 12.775 -14.482 -12.072 1.00 67.31 100 ARG A O 1
ATOM 776 N N . PHE A 1 101 ? 12.496 -12.851 -13.608 1.00 75.19 101 PHE A N 1
ATOM 777 C CA . PHE A 1 101 ? 11.495 -13.561 -14.390 1.00 75.19 101 PHE A CA 1
ATOM 778 C C . PHE A 1 101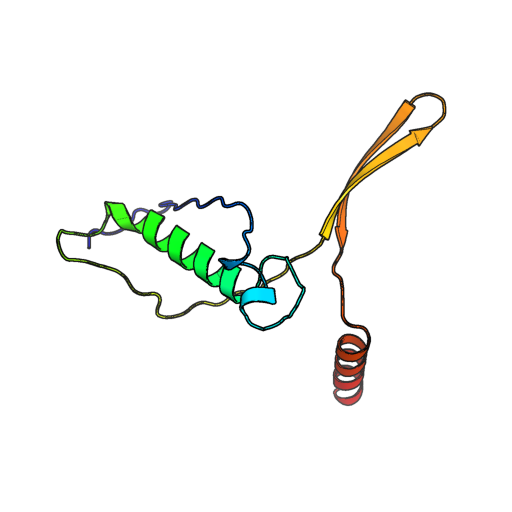 ? 12.083 -14.835 -15.005 1.00 75.19 101 PHE A C 1
ATOM 780 O O . PHE A 1 101 ? 11.518 -15.907 -14.805 1.00 75.19 101 PHE A O 1
ATOM 787 N N . ASP A 1 102 ? 13.248 -14.746 -15.650 1.00 76.94 102 ASP A N 1
ATOM 788 C CA . ASP A 1 102 ? 13.923 -15.896 -16.263 1.00 76.94 102 ASP A CA 1
ATOM 789 C C . ASP A 1 102 ? 14.276 -16.970 -15.233 1.00 76.94 102 ASP A C 1
ATOM 791 O O . ASP A 1 102 ? 13.948 -18.141 -15.422 1.00 76.94 102 ASP A O 1
ATOM 795 N N . ARG A 1 103 ? 14.829 -16.579 -14.077 1.00 71.31 103 ARG A N 1
ATOM 796 C CA . ARG A 1 103 ? 15.060 -17.517 -12.963 1.00 71.31 103 ARG A CA 1
ATOM 797 C C . ARG A 1 103 ? 13.767 -18.184 -12.486 1.00 71.31 103 ARG A C 1
ATOM 799 O O . ARG A 1 103 ? 13.781 -19.354 -12.105 1.00 71.31 103 ARG A O 1
ATOM 806 N N . GLY A 1 104 ? 12.657 -17.449 -12.473 1.00 69.44 104 GLY A N 1
ATOM 807 C CA . GLY A 1 104 ? 11.339 -17.977 -12.126 1.00 69.44 104 GLY A CA 1
ATOM 808 C C . GLY A 1 104 ? 10.792 -18.960 -13.165 1.00 69.44 104 GLY A C 1
ATOM 809 O O . GLY A 1 104 ? 10.174 -19.951 -12.785 1.00 69.44 104 GLY A O 1
ATOM 810 N N . VAL A 1 105 ? 11.032 -18.715 -14.456 1.00 74.12 105 VAL A N 1
ATOM 811 C CA . VAL A 1 105 ? 10.664 -19.624 -15.554 1.00 74.12 105 VAL A CA 1
ATOM 812 C C . VAL A 1 105 ? 11.485 -20.912 -15.493 1.00 74.12 105 VAL A C 1
ATOM 814 O O . VAL A 1 105 ? 10.903 -21.996 -15.511 1.00 74.12 105 VAL A O 1
ATOM 817 N N . GLU A 1 106 ? 12.803 -20.817 -15.323 1.00 66.88 106 GLU A N 1
ATOM 818 C CA . GLU A 1 106 ? 13.690 -21.986 -15.224 1.00 66.88 106 GLU A CA 1
ATOM 819 C C . GLU A 1 106 ? 13.344 -22.884 -14.026 1.00 66.88 106 GLU A C 1
ATOM 821 O O . GLU A 1 106 ? 13.238 -24.103 -14.160 1.00 66.88 106 GLU A O 1
ATOM 826 N N . ARG A 1 107 ? 13.020 -22.299 -12.863 1.00 60.12 107 ARG A N 1
ATOM 827 C CA . ARG A 1 107 ? 12.548 -23.078 -11.700 1.00 60.12 107 ARG A CA 1
ATOM 828 C C . ARG A 1 107 ? 11.268 -23.875 -11.963 1.00 60.12 107 ARG A C 1
ATOM 830 O O . ARG A 1 107 ? 11.055 -24.884 -11.295 1.00 60.12 107 ARG A O 1
ATOM 837 N N . ARG A 1 108 ? 10.404 -23.428 -12.882 1.00 63.22 108 ARG A N 1
ATOM 838 C CA . ARG A 1 108 ? 9.167 -24.143 -13.247 1.00 63.22 108 ARG A CA 1
ATOM 839 C C . ARG A 1 108 ? 9.413 -25.225 -14.297 1.00 63.22 108 ARG A C 1
ATOM 841 O O . ARG A 1 108 ? 8.709 -26.222 -14.273 1.00 63.22 108 ARG A O 1
ATOM 848 N N . ARG A 1 109 ? 10.434 -25.068 -15.147 1.00 56.06 109 ARG A N 1
ATOM 849 C CA . ARG A 1 109 ? 10.873 -26.096 -16.107 1.00 56.06 109 ARG A CA 1
ATOM 850 C C . ARG A 1 109 ? 11.528 -27.305 -15.445 1.00 56.06 109 ARG A C 1
ATOM 852 O O . ARG A 1 109 ? 11.322 -28.413 -15.903 1.00 56.06 109 ARG A O 1
ATOM 859 N N . ILE A 1 110 ? 12.277 -27.105 -14.360 1.00 53.50 110 ILE A N 1
ATOM 860 C CA . ILE A 1 110 ? 12.962 -28.196 -13.634 1.00 53.50 110 ILE A CA 1
ATOM 861 C C . ILE A 1 110 ? 11.983 -29.035 -12.782 1.00 53.50 110 ILE A C 1
ATOM 863 O O . ILE A 1 110 ? 12.313 -30.135 -12.349 1.00 53.50 110 ILE A O 1
ATOM 867 N N . ARG A 1 111 ? 10.778 -28.517 -12.515 1.00 49.34 111 ARG A N 1
ATOM 868 C CA . ARG A 1 111 ? 9.738 -29.177 -11.706 1.00 49.34 111 ARG A CA 1
ATOM 869 C C . ARG A 1 111 ? 8.643 -29.871 -12.533 1.00 49.34 111 ARG A C 1
ATOM 871 O O . ARG A 1 111 ? 7.694 -30.358 -11.924 1.00 49.34 111 ARG A O 1
ATOM 878 N N . GLY A 1 112 ? 8.744 -29.859 -13.863 1.00 43.09 112 GLY A N 1
ATOM 879 C CA . GLY A 1 112 ? 7.797 -30.491 -14.789 1.00 43.09 112 GLY A CA 1
ATOM 880 C C . GLY A 1 112 ? 8.366 -31.747 -15.421 1.00 43.09 112 GLY A C 1
ATOM 881 O O . GLY A 1 112 ? 9.598 -31.776 -15.631 1.00 43.09 112 GLY A O 1
#

Radius of gyration: 20.86 Å; chains: 1; bounding box: 39×43×66 Å

Secondary structure (DSSP, 8-state):
-PPPPTT----------GGGBTGGGT-TT--SB-HHHHH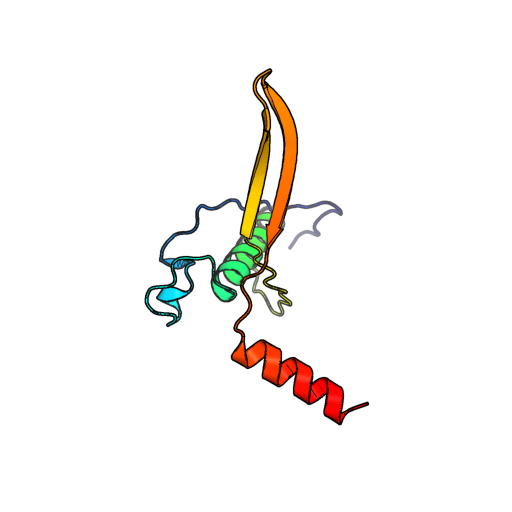HHHHHHHHHHHGGGPPTT--------------PEEEEEEEE-SSSEEEEEEEEE----HHHHHHHHHHHHTT-

pLDDT: mean 81.08, std 12.35, range [43.09, 96.0]